Protein AF-A0A6L9ZCI4-F1 (afdb_monomer)

Foldseek 3Di:
DVVLQVVPPQDDPPDPQQVVLVPDDQVRRWGDHVPRPGTDRCNVPVVVVLLVVLVVVLVVVVVPDDPPAQEDEAAADVCVVCVVSNCVSCVVVNHHYHYDVVRNCVVVVVVVVVVVVVVVVVVD

Mean predicted aligned error: 6.97 Å

Structure (mmCIF, N/CA/C/O backbone):
data_AF-A0A6L9ZCI4-F1
#
_entry.id   AF-A0A6L9ZCI4-F1
#
loop_
_atom_site.group_PDB
_atom_site.id
_atom_site.type_symbol
_atom_site.label_atom_id
_atom_site.label_alt_id
_atom_site.label_comp_id
_atom_site.label_asym_id
_atom_site.label_entity_id
_atom_site.label_seq_id
_atom_site.pdbx_PDB_ins_code
_atom_site.Cartn_x
_atom_site.Cartn_y
_atom_site.Cartn_z
_atom_site.occupancy
_atom_site.B_iso_or_equiv
_atom_site.auth_seq_id
_atom_site.auth_comp_id
_atom_site.auth_asym_id
_atom_site.auth_atom_id
_atom_site.pdbx_PDB_model_num
ATOM 1 N N . TYR A 1 1 ? 4.971 -5.335 -9.524 1.00 84.88 1 TYR A N 1
ATOM 2 C CA . TYR A 1 1 ? 6.090 -5.613 -10.446 1.00 84.88 1 TYR A CA 1
ATOM 3 C C . TYR A 1 1 ? 5.601 -6.228 -11.747 1.00 84.88 1 TYR A C 1
ATOM 5 O O . TYR A 1 1 ? 5.999 -5.721 -12.783 1.00 84.88 1 TYR A O 1
ATOM 13 N N . ASP A 1 2 ? 4.691 -7.209 -11.731 1.00 88.81 2 ASP A N 1
ATOM 14 C CA . ASP A 1 2 ? 4.127 -7.782 -12.971 1.00 88.81 2 ASP A CA 1
ATOM 15 C C . ASP A 1 2 ? 3.482 -6.728 -13.880 1.00 88.81 2 ASP A C 1
ATOM 17 O O . ASP A 1 2 ? 3.872 -6.601 -15.033 1.00 88.81 2 ASP A O 1
ATOM 21 N N . GLN A 1 3 ? 2.608 -5.876 -13.329 1.00 87.19 3 GLN A N 1
ATOM 22 C CA . GLN A 1 3 ? 1.991 -4.764 -14.072 1.00 87.19 3 GLN A CA 1
ATOM 23 C C . GLN A 1 3 ? 3.005 -3.766 -14.663 1.00 87.19 3 GLN A C 1
ATOM 25 O O . GLN A 1 3 ? 2.701 -3.086 -15.636 1.00 87.19 3 GLN A O 1
ATOM 30 N N . LEU A 1 4 ? 4.202 -3.651 -14.076 1.00 89.56 4 LEU A N 1
ATOM 31 C CA . LEU A 1 4 ? 5.270 -2.805 -14.611 1.00 89.56 4 LEU A CA 1
ATOM 32 C C . LEU A 1 4 ? 6.013 -3.520 -15.741 1.00 89.56 4 LEU A C 1
ATOM 34 O O . LEU A 1 4 ? 6.255 -2.927 -16.786 1.00 89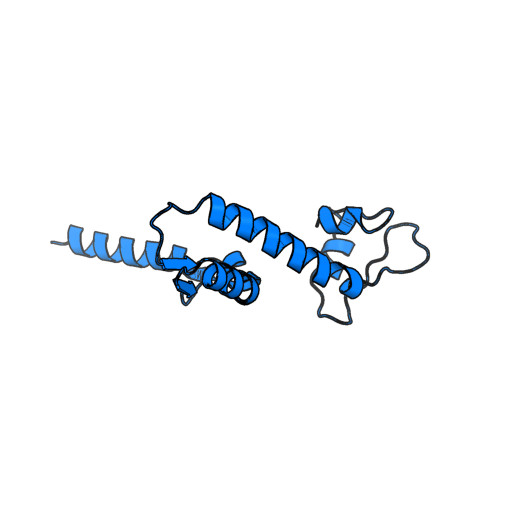.56 4 LEU A O 1
ATOM 38 N N . ALA A 1 5 ? 6.333 -4.802 -15.553 1.00 90.62 5 ALA A N 1
ATOM 39 C CA . ALA A 1 5 ? 6.996 -5.610 -16.569 1.00 90.62 5 ALA A CA 1
ATOM 40 C C . ALA A 1 5 ? 6.152 -5.730 -17.849 1.00 90.62 5 ALA A C 1
ATOM 42 O O 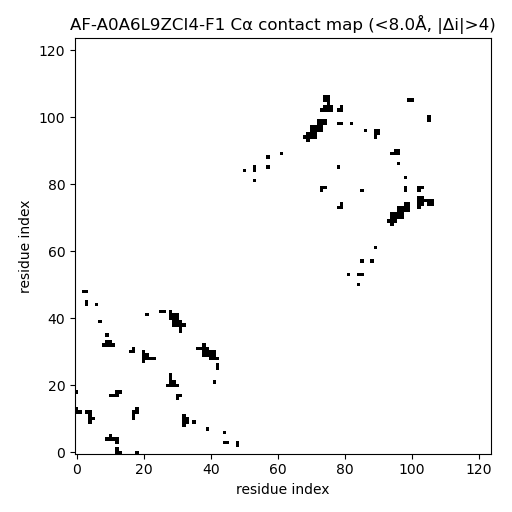. ALA A 1 5 ? 6.702 -5.679 -18.940 1.00 90.62 5 ALA A O 1
ATOM 43 N N . THR A 1 6 ? 4.818 -5.779 -17.749 1.00 91.75 6 THR A N 1
ATOM 44 C CA . THR A 1 6 ? 3.936 -5.790 -18.930 1.00 91.75 6 THR A CA 1
ATOM 45 C C . THR A 1 6 ? 3.977 -4.496 -19.747 1.00 91.75 6 THR A C 1
ATOM 47 O O . THR A 1 6 ? 3.588 -4.514 -20.910 1.00 91.75 6 THR A O 1
ATOM 50 N N . GLN A 1 7 ? 4.430 -3.379 -19.166 1.00 89.75 7 GLN A N 1
ATOM 51 C CA . GLN A 1 7 ? 4.576 -2.103 -19.881 1.00 89.75 7 GLN A CA 1
ATOM 52 C C . GLN A 1 7 ? 5.956 -1.923 -20.524 1.00 89.75 7 GLN A C 1
ATOM 54 O O . GLN A 1 7 ? 6.165 -0.969 -21.267 1.00 89.75 7 GLN A O 1
ATOM 59 N N . ILE A 1 8 ? 6.899 -2.831 -20.259 1.00 90.38 8 ILE A N 1
ATOM 60 C CA . ILE A 1 8 ? 8.278 -2.726 -20.730 1.00 90.38 8 ILE A CA 1
ATOM 61 C C . ILE A 1 8 ? 8.607 -3.976 -21.541 1.00 90.38 8 ILE A C 1
ATOM 63 O O . ILE A 1 8 ? 8.690 -5.085 -21.014 1.00 90.38 8 ILE A O 1
ATOM 67 N N . GLN A 1 9 ? 8.825 -3.808 -22.843 1.00 89.12 9 GLN A N 1
ATOM 68 C CA . GLN A 1 9 ? 9.116 -4.933 -23.727 1.00 89.12 9 GLN A CA 1
ATOM 69 C C . GLN A 1 9 ? 10.367 -5.700 -23.265 1.00 89.12 9 GLN A C 1
ATOM 71 O O . GLN A 1 9 ? 11.445 -5.130 -23.102 1.00 89.12 9 GLN A O 1
ATOM 76 N N . GLY A 1 10 ? 10.220 -7.014 -23.068 1.00 88.38 10 GLY A N 1
ATOM 77 C CA . GLY A 1 10 ? 11.308 -7.896 -22.634 1.00 88.38 10 GLY A CA 1
ATOM 78 C C . GLY A 1 10 ? 11.671 -7.786 -21.150 1.00 88.38 10 GLY A C 1
ATOM 79 O O . GLY A 1 10 ? 12.672 -8.371 -20.732 1.00 88.38 10 GLY A O 1
ATOM 80 N N . ALA A 1 11 ? 10.897 -7.048 -20.350 1.00 91.06 11 ALA A N 1
ATOM 81 C CA . ALA A 1 11 ? 11.086 -7.002 -18.910 1.00 91.06 11 ALA A CA 1
ATOM 82 C C . ALA A 1 11 ?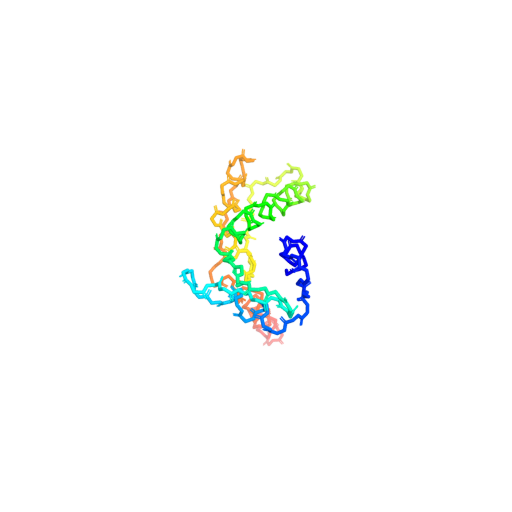 10.635 -8.303 -18.238 1.00 91.06 11 ALA A C 1
ATOM 84 O O . ALA A 1 11 ? 9.601 -8.879 -18.568 1.00 91.06 11 ALA A O 1
ATOM 85 N N . ASP A 1 12 ? 11.411 -8.724 -17.245 1.00 90.62 12 ASP A N 1
ATOM 86 C CA . ASP A 1 12 ? 11.094 -9.846 -16.366 1.00 90.62 12 ASP A CA 1
ATOM 87 C C . ASP A 1 12 ? 10.733 -9.293 -14.983 1.00 90.62 12 ASP A C 1
ATOM 89 O O . ASP A 1 12 ? 11.533 -8.584 -14.363 1.00 90.62 12 ASP A O 1
ATOM 93 N N . SER A 1 13 ? 9.528 -9.606 -14.500 1.00 91.31 13 SER A N 1
ATOM 94 C CA . SER A 1 13 ? 9.025 -9.120 -13.212 1.00 91.31 13 SER A CA 1
ATOM 95 C C . SER A 1 13 ? 9.804 -9.662 -12.014 1.00 91.31 13 SER A C 1
ATOM 97 O O . SER A 1 13 ? 9.815 -9.022 -10.961 1.00 91.31 13 SER A O 1
ATOM 99 N N . GLN A 1 14 ? 10.501 -10.788 -12.188 1.00 91.88 14 GLN A N 1
ATOM 100 C CA . GLN A 1 14 ? 11.371 -11.407 -11.187 1.00 91.88 14 GLN A CA 1
ATOM 101 C C . GLN A 1 14 ? 12.823 -10.913 -11.287 1.00 91.88 14 GLN A C 1
ATOM 103 O O . GLN A 1 14 ? 13.686 -11.309 -10.500 1.00 91.88 14 GLN A O 1
ATOM 108 N N . SER A 1 15 ? 13.122 -10.017 -12.231 1.00 92.19 15 SER A N 1
ATOM 109 C CA . SER A 1 15 ? 14.465 -9.483 -12.410 1.00 92.19 15 SER A CA 1
ATOM 110 C C . SER A 1 15 ? 14.898 -8.641 -11.210 1.00 92.19 15 SER A C 1
ATOM 112 O O . SER A 1 15 ? 14.324 -7.589 -10.921 1.00 92.19 15 SER A O 1
ATOM 114 N N . LEU A 1 16 ? 16.009 -9.026 -10.574 1.00 91.62 16 LEU A N 1
ATOM 115 C CA . LEU A 1 16 ? 16.632 -8.227 -9.511 1.00 91.62 16 LEU A CA 1
ATOM 116 C C . LEU A 1 16 ? 17.014 -6.815 -9.982 1.00 91.62 16 LEU A C 1
ATOM 118 O O . LEU A 1 16 ? 16.989 -5.878 -9.188 1.00 91.62 16 LEU A O 1
ATOM 122 N N . LEU A 1 17 ? 17.346 -6.646 -11.266 1.00 92.38 17 LEU A N 1
ATOM 123 C CA . LEU A 1 17 ? 17.652 -5.335 -11.841 1.00 92.38 17 LEU A CA 1
ATOM 124 C C . LEU A 1 17 ? 16.406 -4.449 -11.910 1.00 92.38 17 LEU A C 1
ATOM 126 O O . LEU A 1 17 ? 16.494 -3.270 -11.572 1.00 92.38 17 LEU A O 1
ATOM 130 N N . LEU A 1 18 ? 15.256 -5.017 -12.289 1.00 92.75 18 LEU A N 1
ATOM 131 C CA . LEU A 1 18 ? 13.981 -4.298 -12.300 1.00 92.75 18 LEU A CA 1
ATOM 132 C C . LEU A 1 18 ? 13.583 -3.910 -10.877 1.00 92.75 18 LEU A C 1
ATOM 134 O O . LEU A 1 18 ? 13.313 -2.743 -10.608 1.00 92.75 18 LEU A O 1
ATOM 138 N N . ILE A 1 19 ? 13.617 -4.870 -9.949 1.00 92.06 19 ILE A N 1
ATOM 139 C CA . ILE A 1 19 ? 13.284 -4.634 -8.539 1.00 92.06 19 ILE A CA 1
ATOM 140 C C . ILE A 1 19 ? 14.184 -3.537 -7.962 1.00 92.06 19 ILE A C 1
ATOM 142 O O . ILE A 1 19 ? 13.696 -2.605 -7.324 1.00 92.06 19 ILE A O 1
ATOM 146 N N . LYS A 1 20 ? 15.495 -3.592 -8.219 1.00 92.75 20 LYS A N 1
ATOM 147 C CA . LYS A 1 20 ? 16.433 -2.569 -7.748 1.00 92.75 20 LYS A CA 1
ATOM 148 C C . LYS A 1 20 ? 16.141 -1.195 -8.352 1.00 92.75 20 LYS A C 1
ATOM 150 O O . LYS A 1 20 ? 16.178 -0.216 -7.615 1.00 92.75 20 LYS A O 1
ATOM 155 N N . ALA A 1 21 ? 15.850 -1.116 -9.651 1.00 93.81 21 ALA A N 1
ATOM 156 C CA . ALA A 1 21 ? 15.552 0.145 -10.332 1.00 93.81 21 ALA A CA 1
ATOM 157 C C . ALA A 1 21 ? 14.275 0.812 -9.797 1.00 93.81 21 ALA A C 1
ATOM 159 O O . ALA A 1 21 ? 14.275 2.012 -9.544 1.00 93.81 21 ALA A O 1
ATOM 160 N N . VAL A 1 22 ? 13.218 0.035 -9.541 1.00 92.50 22 VAL A N 1
ATOM 161 C CA . VAL A 1 22 ? 11.944 0.539 -8.994 1.00 92.50 22 VAL A CA 1
ATOM 162 C C . VAL A 1 22 ? 12.105 1.150 -7.602 1.00 92.50 22 VAL A C 1
ATOM 164 O O . VAL A 1 22 ? 11.434 2.123 -7.275 1.00 92.50 22 VAL A O 1
ATOM 167 N N . ASN A 1 23 ? 12.989 0.587 -6.775 1.00 89.06 23 ASN A N 1
ATOM 168 C CA . ASN A 1 23 ? 13.195 1.045 -5.398 1.00 89.06 23 ASN A CA 1
ATOM 169 C C . ASN A 1 23 ? 14.174 2.227 -5.280 1.00 89.06 23 ASN A C 1
ATOM 171 O O . ASN A 1 23 ? 14.487 2.642 -4.163 1.00 89.06 23 ASN A O 1
ATOM 175 N N . ARG A 1 24 ? 14.673 2.771 -6.396 1.00 93.38 24 ARG A N 1
ATOM 176 C CA . ARG A 1 24 ? 15.482 3.994 -6.379 1.00 93.38 24 ARG A CA 1
ATOM 177 C C . ARG A 1 24 ? 14.625 5.244 -6.139 1.00 93.38 24 ARG A C 1
ATOM 179 O O . ARG A 1 24 ? 13.404 5.204 -6.329 1.00 93.38 24 ARG A O 1
ATOM 186 N N . PRO A 1 25 ? 15.242 6.357 -5.710 1.00 92.12 25 PRO A N 1
ATOM 187 C CA . PRO A 1 25 ? 14.582 7.657 -5.687 1.00 92.12 25 PRO A CA 1
ATOM 188 C C . PRO A 1 25 ? 14.044 8.052 -7.067 1.00 92.12 25 PRO A C 1
ATOM 190 O O . PRO A 1 25 ? 14.537 7.586 -8.093 1.00 92.12 25 PRO A O 1
ATOM 193 N N . GLU A 1 26 ? 13.023 8.906 -7.074 1.00 91.25 26 GLU A N 1
ATOM 194 C CA . GLU A 1 26 ? 12.529 9.558 -8.294 1.00 91.25 26 GLU A CA 1
ATOM 195 C C . GLU A 1 26 ? 13.655 10.377 -8.944 1.00 91.25 26 GLU A C 1
ATOM 197 O O . GLU A 1 26 ? 14.465 10.981 -8.241 1.00 91.25 26 GLU A O 1
ATOM 202 N N . GLY A 1 27 ? 13.740 10.345 -10.271 1.00 93.06 27 GLY A N 1
ATOM 203 C CA . GLY A 1 27 ? 14.843 10.879 -11.069 1.00 93.06 27 GLY A CA 1
ATOM 204 C C . GLY A 1 27 ? 15.999 9.895 -11.288 1.00 93.06 27 GLY A C 1
ATOM 205 O O . GLY A 1 27 ? 16.871 10.155 -12.113 1.00 93.06 27 GLY A O 1
ATOM 206 N N . GLU A 1 28 ? 16.028 8.754 -10.588 1.00 94.06 28 GLU A N 1
ATOM 207 C CA . GLU A 1 28 ? 17.084 7.733 -10.716 1.00 94.06 28 GLU A CA 1
ATOM 208 C C . GLU A 1 28 ? 16.561 6.359 -11.180 1.00 94.06 28 GLU A C 1
ATOM 210 O O . GLU A 1 28 ? 17.319 5.373 -11.249 1.00 94.06 28 GLU A O 1
ATOM 215 N N . ARG A 1 29 ? 15.262 6.257 -11.484 1.00 94.81 29 ARG A N 1
ATOM 216 C CA . ARG A 1 29 ? 14.581 4.988 -11.763 1.00 94.81 29 ARG A CA 1
ATOM 217 C C . ARG A 1 29 ? 14.692 4.602 -13.235 1.00 94.81 29 ARG A C 1
ATOM 219 O O . ARG A 1 29 ? 13.724 4.635 -13.978 1.00 94.81 29 ARG A O 1
ATOM 226 N N . PHE A 1 30 ? 15.871 4.150 -13.647 1.00 94.50 30 PHE A N 1
ATOM 227 C CA . PHE A 1 30 ? 16.097 3.654 -15.008 1.00 94.50 30 PHE A CA 1
ATOM 228 C C . PHE A 1 30 ? 16.282 2.138 -15.032 1.00 94.50 30 PHE A C 1
ATOM 230 O O . PHE A 1 30 ? 17.093 1.588 -14.279 1.00 94.50 30 PHE A O 1
ATOM 237 N N . TYR A 1 31 ? 15.566 1.455 -15.927 1.00 94.38 31 TYR A N 1
ATOM 238 C CA . TYR A 1 31 ? 15.670 0.007 -16.109 1.00 94.38 31 TYR A CA 1
ATOM 239 C C . TYR A 1 31 ? 15.941 -0.363 -17.563 1.00 94.38 31 TYR A C 1
ATOM 241 O O . TYR A 1 31 ? 15.243 0.072 -18.469 1.00 94.38 31 TYR A O 1
ATOM 249 N N . ARG A 1 32 ? 16.937 -1.223 -17.790 1.00 93.50 32 ARG A N 1
ATOM 250 C CA . ARG A 1 32 ? 17.267 -1.750 -19.116 1.00 93.50 32 ARG A CA 1
ATOM 251 C C . ARG A 1 32 ? 17.059 -3.269 -19.139 1.00 93.50 32 ARG A C 1
ATOM 253 O O . ARG A 1 32 ? 17.856 -3.983 -18.523 1.00 93.50 32 ARG A O 1
ATOM 260 N N . PRO A 1 33 ? 16.034 -3.774 -19.847 1.00 90.06 33 PRO A N 1
ATOM 261 C CA . PRO A 1 33 ? 15.882 -5.202 -20.109 1.00 90.06 33 PRO A CA 1
ATOM 262 C C . PRO A 1 33 ? 17.091 -5.779 -20.861 1.00 90.06 33 PRO A C 1
ATOM 264 O O . PRO A 1 33 ? 17.796 -5.065 -21.583 1.00 90.06 33 PRO A O 1
ATOM 267 N N . LYS A 1 34 ? 17.331 -7.091 -20.739 1.00 85.94 34 LYS A N 1
ATOM 268 C CA . LYS A 1 34 ? 18.397 -7.757 -21.506 1.00 85.94 34 LYS A CA 1
ATOM 269 C C . LYS A 1 34 ? 18.131 -7.598 -23.008 1.00 85.94 34 LYS A C 1
ATOM 271 O O . LYS A 1 34 ? 17.046 -7.910 -23.477 1.00 85.94 34 LYS A O 1
ATOM 276 N N . GLY A 1 35 ? 19.130 -7.123 -23.751 1.00 83.25 35 GLY A N 1
ATOM 277 C CA . GLY A 1 35 ? 19.032 -6.917 -25.201 1.00 83.25 35 GLY A CA 1
ATOM 278 C C . GLY A 1 35 ? 18.362 -5.607 -25.634 1.00 83.25 35 GLY A C 1
ATOM 279 O O . GLY A 1 35 ? 18.422 -5.276 -26.814 1.00 83.25 35 GLY A O 1
ATOM 280 N N . ALA A 1 36 ? 17.790 -4.820 -24.715 1.00 87.25 36 ALA A N 1
ATOM 281 C CA . ALA A 1 36 ? 17.250 -3.503 -25.053 1.00 87.25 36 ALA A CA 1
ATOM 282 C C . ALA A 1 36 ? 18.380 -2.526 -25.419 1.00 87.25 36 ALA A C 1
ATOM 284 O O . ALA A 1 36 ? 19.454 -2.562 -24.814 1.00 87.25 36 ALA A O 1
ATOM 285 N N . ALA A 1 37 ? 18.150 -1.638 -26.388 1.00 84.81 37 ALA A N 1
ATOM 286 C CA . ALA A 1 37 ? 19.139 -0.640 -26.805 1.00 84.81 37 ALA A CA 1
ATOM 287 C C . ALA A 1 37 ? 19.268 0.517 -25.798 1.00 84.81 37 ALA A C 1
ATOM 289 O O . ALA A 1 37 ? 20.379 0.971 -25.534 1.00 84.81 37 ALA A O 1
ATOM 290 N N . GLN A 1 38 ? 18.150 0.944 -25.203 1.00 88.25 38 GLN A N 1
ATOM 291 C CA . GLN A 1 38 ? 18.066 2.078 -24.281 1.00 88.25 38 GLN A CA 1
ATOM 292 C C . GLN A 1 38 ? 17.390 1.674 -22.961 1.00 88.25 38 GLN A C 1
ATOM 294 O O . GLN A 1 38 ? 16.577 0.744 -22.960 1.00 88.25 38 GLN A O 1
ATOM 299 N N . PRO A 1 39 ? 17.735 2.321 -21.832 1.00 91.12 39 PRO A N 1
ATOM 300 C CA . PRO A 1 39 ? 16.987 2.171 -20.592 1.00 91.12 39 PRO A CA 1
ATOM 301 C C . PRO A 1 39 ? 15.611 2.845 -20.699 1.00 91.12 39 PRO A C 1
ATOM 303 O O . PRO A 1 39 ? 15.469 3.894 -21.318 1.00 91.12 39 PRO A O 1
ATOM 306 N N . THR A 1 40 ? 14.614 2.249 -20.059 1.00 93.06 40 THR A N 1
ATOM 307 C CA . THR A 1 40 ? 13.290 2.831 -19.841 1.00 93.06 40 THR A CA 1
ATOM 308 C C . THR A 1 40 ? 13.310 3.676 -18.573 1.00 93.06 40 THR A C 1
ATOM 310 O O . THR A 1 40 ? 13.778 3.204 -17.530 1.00 93.06 40 THR A O 1
ATOM 313 N N . ASP A 1 41 ? 12.793 4.900 -18.666 1.00 94.38 41 ASP A N 1
ATOM 314 C CA . ASP A 1 41 ? 12.504 5.740 -17.508 1.00 94.38 41 ASP A CA 1
ATOM 315 C C . ASP A 1 41 ? 11.241 5.219 -16.809 1.00 94.38 41 ASP A C 1
ATOM 317 O O . ASP A 1 41 ? 10.151 5.174 -17.381 1.00 94.38 41 ASP A O 1
ATOM 321 N N . LEU A 1 42 ? 11.397 4.746 -15.576 1.00 94.81 42 LEU A N 1
ATOM 322 C CA . LEU A 1 42 ? 10.289 4.202 -14.804 1.00 94.81 42 LEU A CA 1
ATOM 323 C C . LEU A 1 42 ? 9.444 5.301 -14.156 1.00 94.81 42 LEU A C 1
ATOM 325 O O . LEU A 1 42 ? 8.321 5.006 -13.745 1.00 94.81 42 LEU A O 1
ATOM 329 N N . ASP A 1 43 ? 9.936 6.536 -14.056 1.00 93.44 43 ASP A N 1
ATOM 330 C CA . ASP A 1 43 ? 9.173 7.649 -13.488 1.00 93.44 43 ASP A CA 1
ATOM 331 C C . ASP A 1 43 ? 8.029 8.094 -14.408 1.00 93.44 43 ASP A C 1
ATOM 333 O O . ASP A 1 43 ? 7.024 8.614 -13.928 1.00 93.44 43 ASP A O 1
ATOM 337 N N . GLU A 1 44 ? 8.088 7.769 -15.701 1.00 92.12 44 GLU A N 1
ATOM 338 C CA . GLU A 1 44 ? 6.959 7.946 -16.625 1.00 92.12 44 GLU A CA 1
ATOM 339 C C . GLU A 1 44 ? 5.828 6.926 -16.384 1.00 92.12 44 GLU A C 1
ATOM 341 O O . GLU A 1 44 ? 4.663 7.177 -16.701 1.00 92.12 44 GLU A O 1
ATOM 346 N N . ILE A 1 45 ? 6.151 5.770 -15.793 1.00 91.94 45 ILE A N 1
ATOM 347 C CA . ILE A 1 45 ? 5.243 4.618 -15.699 1.00 91.94 45 ILE A CA 1
ATOM 348 C C . ILE A 1 45 ? 4.703 4.430 -14.274 1.00 91.94 45 ILE A C 1
ATOM 350 O O . ILE A 1 45 ? 3.499 4.236 -14.061 1.00 91.94 45 ILE A O 1
ATOM 354 N N . ILE A 1 46 ? 5.589 4.474 -13.276 1.00 90.69 46 ILE A N 1
ATOM 355 C CA . ILE A 1 46 ? 5.288 4.152 -11.876 1.00 90.69 46 ILE A CA 1
ATOM 356 C C . ILE A 1 46 ? 4.170 5.033 -11.297 1.00 90.69 46 ILE A C 1
ATOM 358 O O . ILE A 1 46 ? 3.276 4.464 -10.662 1.00 90.69 46 ILE A O 1
ATOM 362 N N . PRO A 1 47 ? 4.142 6.368 -11.492 1.00 88.12 47 PRO A N 1
ATOM 363 C CA . PRO A 1 47 ? 3.073 7.205 -10.947 1.00 88.12 47 PRO A CA 1
ATOM 364 C C . PRO A 1 47 ? 1.686 6.810 -11.466 1.00 88.12 47 PRO A C 1
ATOM 366 O O . PRO A 1 47 ? 0.735 6.704 -10.687 1.00 88.12 47 PRO A O 1
ATOM 369 N N . SER A 1 48 ? 1.574 6.524 -12.767 1.00 88.00 48 SER A N 1
ATOM 370 C CA . SER A 1 48 ? 0.320 6.095 -13.397 1.00 88.00 48 SER A CA 1
ATOM 371 C C . SER A 1 48 ? -0.138 4.726 -12.883 1.00 88.00 48 SER A C 1
ATOM 373 O O . SER A 1 48 ? -1.301 4.549 -12.497 1.00 88.00 48 SER A O 1
ATOM 375 N N . LEU A 1 49 ? 0.790 3.766 -12.789 1.00 88.06 49 LEU A N 1
ATOM 376 C CA . LEU A 1 49 ? 0.519 2.445 -12.218 1.00 88.06 49 LEU A CA 1
ATOM 377 C C . LEU A 1 49 ? 0.080 2.533 -10.758 1.00 88.06 49 LEU A C 1
ATOM 379 O O . LEU A 1 49 ? -0.909 1.913 -10.377 1.00 88.06 49 LEU A O 1
ATOM 383 N N . ARG A 1 50 ? 0.776 3.334 -9.946 1.00 84.31 50 ARG A N 1
ATOM 384 C CA . ARG A 1 50 ? 0.441 3.541 -8.535 1.00 84.31 50 ARG A CA 1
ATOM 385 C C . ARG A 1 50 ? -0.973 4.095 -8.383 1.00 84.31 50 ARG A C 1
ATOM 387 O O . ARG A 1 50 ? -1.722 3.595 -7.550 1.00 84.31 50 ARG A O 1
ATOM 394 N N . LYS A 1 51 ? -1.347 5.083 -9.199 1.00 83.12 51 LYS A N 1
ATOM 395 C CA . LYS A 1 51 ? -2.690 5.676 -9.189 1.00 83.12 51 LYS A CA 1
ATOM 396 C C . LYS A 1 51 ? -3.766 4.667 -9.597 1.00 83.12 51 LYS A C 1
ATOM 398 O O . LYS A 1 51 ? -4.808 4.592 -8.952 1.00 83.12 51 LYS A O 1
ATOM 403 N N . SER A 1 52 ? -3.503 3.879 -10.639 1.00 86.31 52 SER A N 1
ATOM 404 C CA . SER A 1 52 ? -4.424 2.838 -11.114 1.00 86.31 52 SER A CA 1
ATOM 405 C C . SER A 1 52 ? -4.628 1.754 -10.056 1.00 86.31 52 SER A C 1
ATOM 407 O O . SER A 1 52 ? -5.762 1.416 -9.727 1.00 86.31 52 SER A O 1
ATOM 409 N N . PHE A 1 53 ? -3.535 1.287 -9.449 1.00 85.69 53 PHE A N 1
ATOM 410 C CA . PHE A 1 53 ? -3.569 0.309 -8.368 1.00 85.69 53 PHE A CA 1
ATOM 411 C C . PHE A 1 53 ? -4.286 0.843 -7.123 1.00 85.69 53 PHE A C 1
ATOM 413 O O . PHE A 1 53 ? -5.096 0.138 -6.529 1.00 85.69 53 PHE A O 1
ATOM 420 N N . ALA A 1 54 ? -4.032 2.097 -6.736 1.00 81.38 54 ALA A N 1
ATOM 421 C CA . ALA A 1 54 ? -4.714 2.724 -5.607 1.00 81.38 54 ALA A CA 1
ATOM 422 C C . ALA A 1 54 ? -6.231 2.809 -5.834 1.00 81.38 54 ALA A C 1
ATOM 424 O O . ALA A 1 54 ? -6.996 2.516 -4.916 1.00 81.38 54 ALA A O 1
ATOM 425 N N . ARG A 1 55 ? -6.675 3.151 -7.053 1.00 82.75 55 ARG A N 1
ATOM 426 C CA . ARG A 1 55 ? -8.099 3.162 -7.413 1.00 82.75 55 ARG A CA 1
ATOM 427 C C . ARG A 1 55 ? -8.711 1.767 -7.327 1.00 82.75 55 ARG A C 1
ATOM 429 O O . ARG A 1 55 ? -9.691 1.597 -6.617 1.00 82.75 55 ARG A O 1
ATOM 436 N N . GLU A 1 56 ? -8.092 0.772 -7.958 1.00 87.19 56 GLU A N 1
ATOM 437 C CA . GLU A 1 56 ? -8.577 -0.614 -7.925 1.00 87.19 56 GLU A CA 1
ATOM 438 C C . GLU A 1 56 ? -8.679 -1.152 -6.490 1.00 87.19 56 GLU A C 1
ATOM 440 O O . GLU A 1 56 ? -9.680 -1.760 -6.107 1.00 87.19 56 GLU A O 1
ATOM 445 N N . LEU A 1 57 ? -7.651 -0.911 -5.673 1.00 83.62 57 LEU A N 1
ATOM 446 C CA . LEU A 1 57 ? -7.639 -1.318 -4.272 1.00 83.62 57 LEU A CA 1
ATOM 447 C C . LEU A 1 57 ? -8.757 -0.633 -3.486 1.00 83.62 57 LEU A C 1
ATOM 449 O O . LEU A 1 57 ? -9.371 -1.260 -2.626 1.00 83.62 57 LEU A O 1
ATOM 453 N N . SER A 1 58 ? -9.035 0.630 -3.792 1.00 80.38 58 SER A N 1
ATOM 454 C CA . SER A 1 58 ? -10.087 1.388 -3.122 1.00 80.38 58 SER A CA 1
ATOM 455 C C . SER A 1 58 ? -11.485 0.944 -3.536 1.00 80.38 58 SER A C 1
ATOM 457 O O . SER A 1 58 ? -12.335 0.800 -2.666 1.00 80.38 58 SER A O 1
ATOM 459 N N . ASP A 1 59 ? -11.719 0.649 -4.815 1.00 85.44 59 ASP A N 1
ATOM 460 C CA . ASP A 1 59 ? -12.998 0.101 -5.283 1.00 85.44 59 ASP A CA 1
ATOM 461 C C . ASP A 1 59 ? -13.285 -1.241 -4.596 1.00 85.44 59 ASP A C 1
ATOM 463 O O . ASP A 1 59 ? -14.377 -1.473 -4.074 1.00 85.44 59 ASP A O 1
ATOM 467 N N . ARG A 1 60 ? -12.263 -2.102 -4.509 1.00 89.75 60 ARG A N 1
ATOM 468 C CA . ARG A 1 60 ? -12.338 -3.370 -3.769 1.00 89.75 60 ARG A CA 1
ATOM 469 C C . ARG A 1 60 ? -12.576 -3.152 -2.277 1.00 89.75 60 ARG A C 1
ATOM 471 O O . ARG A 1 60 ? -13.354 -3.891 -1.684 1.00 89.75 60 ARG A O 1
ATOM 478 N N . LEU A 1 61 ? -11.919 -2.160 -1.672 1.00 86.81 61 LEU A N 1
ATOM 479 C CA . LEU A 1 61 ? -12.109 -1.810 -0.266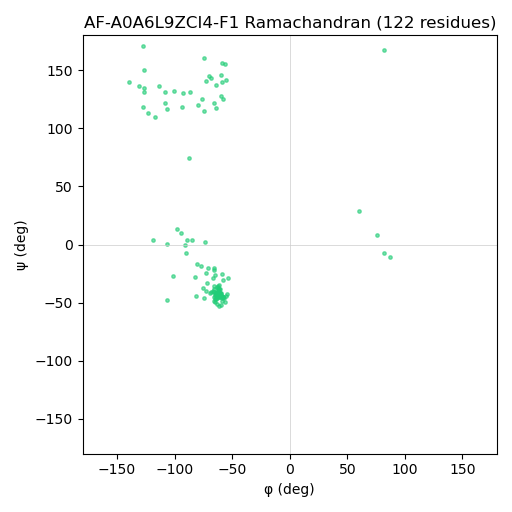 1.00 86.81 61 LEU A CA 1
ATOM 480 C C . LEU A 1 61 ? -13.554 -1.380 -0.012 1.00 86.81 61 LEU A C 1
ATOM 482 O O . LEU A 1 61 ? -14.196 -1.947 0.862 1.00 86.81 61 LEU A O 1
ATOM 486 N N . LEU A 1 62 ? -14.077 -0.425 -0.782 1.00 86.56 62 LEU A N 1
ATOM 487 C CA . LEU A 1 62 ? -15.443 0.074 -0.624 1.00 86.56 62 LEU A CA 1
ATOM 488 C C . LEU A 1 62 ? -16.483 -1.031 -0.830 1.00 86.56 62 LEU A C 1
ATOM 490 O O . LEU A 1 62 ? -17.422 -1.120 -0.048 1.00 86.56 62 LEU A O 1
ATOM 494 N N . ALA A 1 63 ? -16.289 -1.899 -1.827 1.00 91.25 63 ALA A N 1
ATOM 495 C CA . ALA A 1 63 ? -17.166 -3.045 -2.061 1.00 91.25 63 ALA A CA 1
ATOM 496 C C . ALA A 1 63 ? -17.103 -4.094 -0.936 1.00 91.25 63 ALA A C 1
ATOM 498 O O . ALA A 1 63 ? -18.070 -4.816 -0.706 1.00 91.25 63 ALA A O 1
ATOM 499 N N . TRP A 1 64 ? -15.962 -4.202 -0.254 1.00 93.50 64 TRP A N 1
ATOM 500 C CA . TRP A 1 64 ? -15.771 -5.117 0.868 1.00 93.50 64 TRP A CA 1
ATOM 501 C C . TRP A 1 64 ? -16.306 -4.562 2.195 1.00 93.50 64 TRP A C 1
ATOM 503 O O . TRP A 1 64 ? -16.669 -5.341 3.081 1.00 93.50 64 TRP A O 1
ATOM 513 N N . LEU A 1 65 ? -16.348 -3.237 2.362 1.00 92.00 65 LEU A N 1
ATOM 514 C CA . LEU A 1 65 ? -16.798 -2.623 3.607 1.00 92.00 65 LEU A 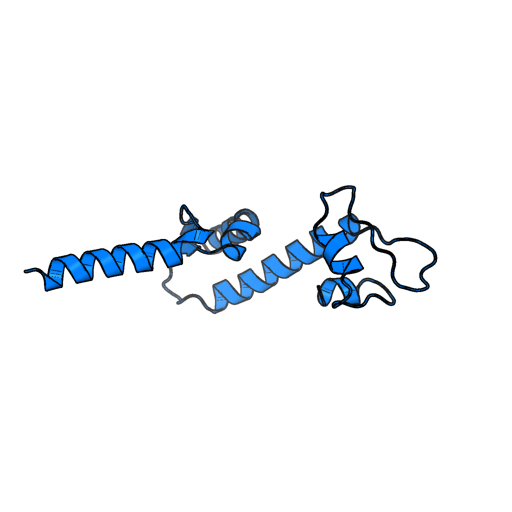CA 1
ATOM 515 C C . LEU A 1 65 ? -18.281 -2.932 3.875 1.00 92.00 65 LEU A C 1
ATOM 517 O O . LEU A 1 65 ? -19.113 -2.814 2.977 1.00 92.00 65 LEU A O 1
ATOM 521 N N . PRO A 1 66 ? -18.648 -3.260 5.127 1.00 93.19 66 PRO A N 1
ATOM 522 C CA . PRO A 1 66 ? -20.050 -3.364 5.515 1.00 93.19 66 PRO A CA 1
ATOM 523 C C . PRO A 1 66 ? -20.824 -2.074 5.209 1.00 93.19 66 PRO A C 1
ATOM 525 O O . PRO A 1 66 ? -20.320 -0.981 5.470 1.00 93.19 66 PRO A O 1
ATOM 528 N N . GLU A 1 67 ? -22.079 -2.190 4.763 1.00 87.31 67 GLU A N 1
ATOM 529 C CA . GLU A 1 67 ? -22.913 -1.049 4.323 1.00 87.31 67 GLU A CA 1
ATOM 530 C C . GLU A 1 67 ? -23.037 0.084 5.354 1.00 87.31 67 GLU A C 1
ATOM 532 O O . GLU A 1 67 ? -23.232 1.242 5.000 1.00 87.31 67 GLU A O 1
ATOM 537 N N . ARG A 1 68 ? -22.936 -0.240 6.647 1.00 91.25 68 ARG A N 1
ATOM 538 C CA . ARG A 1 68 ? -23.098 0.716 7.756 1.00 91.25 68 ARG A CA 1
ATOM 539 C C . ARG A 1 68 ? -21.774 1.246 8.303 1.00 91.25 68 ARG A C 1
ATOM 541 O O . ARG A 1 68 ? -21.752 1.820 9.389 1.00 91.25 68 ARG A O 1
ATOM 548 N N . THR A 1 69 ? -20.674 1.028 7.590 1.00 94.50 69 THR A N 1
ATOM 549 C CA . THR A 1 69 ? -19.362 1.539 7.989 1.00 94.50 69 THR A CA 1
ATOM 550 C C . THR A 1 69 ? -19.357 3.065 7.969 1.00 94.50 69 THR A C 1
ATOM 552 O O . THR A 1 69 ? -19.502 3.676 6.915 1.00 94.50 69 THR A O 1
ATOM 555 N N . THR A 1 70 ? -19.150 3.687 9.128 1.00 94.62 70 THR A N 1
ATOM 556 C CA . THR A 1 70 ? -18.987 5.146 9.258 1.00 94.62 70 THR A CA 1
ATOM 557 C C . THR A 1 70 ? -17.529 5.560 9.418 1.00 94.62 70 THR A C 1
ATOM 559 O O . THR A 1 70 ? -17.151 6.665 9.028 1.00 94.62 70 THR A O 1
ATOM 562 N N . ASP A 1 71 ? -16.709 4.665 9.970 1.00 95.56 71 ASP A N 1
ATOM 563 C CA . ASP A 1 71 ? -15.333 4.924 10.367 1.00 95.56 71 ASP A CA 1
ATOM 564 C C . ASP A 1 71 ? -14.450 3.724 10.002 1.00 95.56 71 ASP A C 1
ATOM 566 O O . ASP A 1 71 ? -14.836 2.571 10.196 1.00 95.56 71 ASP A O 1
ATOM 570 N N . VAL A 1 72 ? -13.240 3.990 9.513 1.00 94.44 72 VAL A N 1
ATOM 571 C CA . VAL A 1 72 ? -12.210 2.974 9.262 1.00 94.44 72 VAL A CA 1
ATOM 572 C C . VAL A 1 72 ? -10.877 3.394 9.854 1.00 94.44 72 VAL A C 1
ATOM 574 O O . VAL A 1 72 ? -10.426 4.529 9.698 1.00 94.44 72 VAL A O 1
ATOM 577 N N . VAL A 1 73 ? -10.214 2.431 10.492 1.00 94.94 73 VAL A N 1
ATOM 578 C CA . VAL A 1 73 ? -8.835 2.560 10.960 1.00 94.94 73 VAL A CA 1
ATOM 579 C C . VAL A 1 73 ? -7.938 1.737 10.046 1.00 94.94 73 VAL A C 1
ATOM 581 O O . VAL A 1 73 ? -8.052 0.516 9.971 1.00 94.94 73 VAL A O 1
ATOM 584 N N . VAL A 1 74 ? -7.028 2.413 9.356 1.00 93.69 74 VAL A N 1
ATOM 585 C CA . VAL A 1 74 ? -6.060 1.811 8.445 1.00 93.69 74 VAL A CA 1
ATOM 586 C C . VAL A 1 74 ? -4.761 1.524 9.196 1.00 93.69 74 VAL A C 1
ATOM 588 O O . VAL A 1 74 ? -4.198 2.391 9.873 1.00 93.69 74 VAL A O 1
ATOM 591 N N . THR A 1 75 ? -4.258 0.300 9.054 1.00 95.31 75 THR A N 1
ATOM 592 C CA . THR A 1 75 ? -3.009 -0.167 9.668 1.00 95.31 75 THR A CA 1
ATOM 593 C C . THR A 1 75 ? -2.073 -0.784 8.622 1.00 95.31 75 THR A C 1
ATOM 595 O O . THR A 1 75 ? -2.441 -0.995 7.465 1.00 95.31 75 THR A O 1
ATOM 598 N N . GLY A 1 76 ? -0.835 -1.080 9.026 1.00 93.81 76 GLY A N 1
ATOM 599 C CA . GLY A 1 76 ? 0.142 -1.771 8.190 1.00 93.81 76 GLY A CA 1
ATOM 600 C C . GLY A 1 76 ? 0.891 -0.871 7.203 1.00 93.81 76 GLY A C 1
ATOM 601 O O . GLY A 1 76 ? 0.562 0.290 6.963 1.00 93.81 76 GLY A O 1
ATOM 602 N N . GLY A 1 77 ? 1.959 -1.422 6.619 1.00 91.69 77 GLY A N 1
ATOM 603 C CA . GLY A 1 77 ? 2.839 -0.676 5.712 1.00 91.69 77 GLY A CA 1
ATOM 604 C C . GLY A 1 77 ? 2.163 -0.242 4.413 1.00 91.69 77 GLY A C 1
ATOM 605 O O . GLY A 1 77 ? 2.390 0.879 3.970 1.00 91.69 77 GLY A O 1
ATOM 606 N N . GLY A 1 78 ? 1.306 -1.093 3.840 1.00 88.69 78 GLY A N 1
ATOM 607 C CA . GLY A 1 78 ? 0.546 -0.761 2.631 1.00 88.69 78 GLY A CA 1
ATOM 608 C C . GLY A 1 78 ? -0.431 0.391 2.864 1.00 88.69 78 GLY A C 1
ATOM 609 O O . GLY A 1 78 ? -0.428 1.358 2.109 1.00 88.69 78 GLY A O 1
ATOM 610 N N . GLY A 1 79 ? -1.189 0.342 3.962 1.00 89.50 79 GLY A N 1
ATOM 611 C CA . GLY A 1 79 ? -2.114 1.409 4.341 1.00 89.50 79 GLY A CA 1
ATOM 612 C C . GLY A 1 79 ? -1.418 2.753 4.565 1.00 89.50 79 GLY A C 1
ATOM 613 O O . GLY A 1 79 ? -1.885 3.776 4.077 1.00 89.50 79 GLY A O 1
ATOM 614 N N . GLN A 1 80 ? -0.252 2.748 5.221 1.00 93.19 80 GLN A N 1
ATOM 615 C CA . GLN A 1 80 ? 0.579 3.948 5.350 1.00 93.19 80 GLN A CA 1
ATOM 616 C C . GLN A 1 80 ? 1.095 4.451 3.992 1.00 93.19 80 GLN A C 1
ATOM 618 O O . GLN A 1 80 ? 1.125 5.655 3.754 1.00 93.19 80 GLN A O 1
ATOM 623 N N . PHE A 1 81 ? 1.523 3.547 3.111 1.00 87.50 81 PHE A N 1
ATOM 624 C CA . PHE A 1 81 ? 2.093 3.901 1.810 1.00 87.50 81 PHE A CA 1
ATOM 625 C C . PHE A 1 81 ? 1.069 4.563 0.875 1.00 87.50 81 PHE A C 1
ATOM 627 O O . PHE A 1 81 ? 1.401 5.539 0.198 1.00 87.50 81 PHE A O 1
ATOM 634 N N . PHE A 1 82 ? -0.167 4.059 0.865 1.00 88.19 82 PHE A N 1
ATOM 635 C CA . PHE A 1 82 ? -1.272 4.561 0.038 1.00 88.19 82 PHE A CA 1
ATOM 636 C C . PHE A 1 82 ? -2.168 5.579 0.756 1.00 88.19 82 PHE A C 1
ATOM 638 O O . PHE A 1 82 ? -3.224 5.930 0.238 1.00 88.19 82 PHE A O 1
ATOM 645 N N . TRP A 1 83 ? -1.781 6.060 1.941 1.00 91.06 83 TRP A N 1
ATOM 646 C CA . TRP A 1 83 ? -2.671 6.837 2.807 1.00 91.06 83 TRP A CA 1
ATOM 647 C C . TRP A 1 83 ? -3.288 8.067 2.125 1.00 91.06 83 TRP A C 1
ATOM 649 O O . TRP A 1 83 ? -4.493 8.276 2.229 1.00 91.06 83 TRP A O 1
ATOM 659 N N . ASN A 1 84 ? -2.489 8.841 1.385 1.00 89.81 84 ASN A N 1
ATOM 660 C CA . ASN A 1 84 ? -2.969 10.045 0.698 1.00 89.81 84 ASN A CA 1
ATOM 661 C C . ASN A 1 84 ? -4.054 9.730 -0.343 1.00 89.81 84 ASN A C 1
ATOM 663 O O . ASN A 1 84 ? -5.017 10.481 -0.476 1.00 89.81 84 ASN A O 1
ATOM 667 N N . ASP A 1 85 ? -3.905 8.609 -1.051 1.00 87.56 85 ASP A N 1
ATOM 668 C CA . ASP A 1 85 ? -4.850 8.157 -2.069 1.00 87.56 85 ASP A CA 1
ATOM 669 C C . ASP A 1 85 ? -6.130 7.601 -1.408 1.00 87.56 85 ASP A C 1
ATOM 671 O O . ASP A 1 85 ? -7.246 7.979 -1.766 1.00 87.56 85 ASP A O 1
ATOM 675 N N . LEU A 1 86 ? -5.972 6.762 -0.375 1.00 87.88 86 LEU A N 1
ATOM 676 C CA . LEU A 1 86 ? -7.076 6.141 0.367 1.00 87.88 86 LEU A CA 1
ATOM 677 C C . LEU A 1 86 ? -7.946 7.162 1.105 1.00 87.88 86 LEU A C 1
ATOM 679 O O . LEU A 1 86 ? -9.171 7.051 1.100 1.00 87.88 86 LEU A O 1
ATOM 683 N N . GLN A 1 87 ? -7.327 8.157 1.746 1.00 90.06 87 GLN A N 1
ATOM 684 C CA . GLN A 1 87 ? -8.046 9.163 2.526 1.00 90.06 87 GLN A CA 1
ATOM 685 C C . GLN A 1 87 ? -9.011 9.970 1.649 1.00 90.06 87 GLN A C 1
ATOM 687 O O . GLN A 1 87 ? -10.112 10.294 2.097 1.00 90.06 87 GLN A O 1
ATOM 692 N N . LEU A 1 88 ? -8.619 10.285 0.411 1.00 89.00 88 LEU A N 1
ATOM 693 C CA . LEU A 1 88 ? -9.475 11.013 -0.525 1.00 89.00 88 LEU A CA 1
ATOM 694 C C . LEU A 1 88 ? -10.716 10.191 -0.891 1.00 89.00 88 LEU A C 1
ATOM 696 O O . LEU A 1 88 ? -11.832 10.695 -0.797 1.00 89.00 88 LEU A O 1
ATOM 700 N N . ILE A 1 89 ? -10.527 8.917 -1.224 1.00 86.75 89 ILE A N 1
ATOM 701 C CA . ILE A 1 89 ? -11.609 8.040 -1.686 1.00 86.75 89 ILE A CA 1
ATOM 702 C C . ILE A 1 89 ? -12.589 7.721 -0.552 1.00 86.75 89 ILE A C 1
ATOM 704 O O . ILE A 1 89 ? -13.804 7.787 -0.728 1.00 86.75 89 ILE A O 1
ATOM 708 N N . LEU A 1 90 ? -12.080 7.457 0.654 1.00 89.69 90 LEU A N 1
ATOM 709 C CA . LEU A 1 90 ? -12.927 7.251 1.832 1.00 89.69 90 LEU A CA 1
ATOM 710 C C . LEU A 1 90 ? -13.728 8.515 2.174 1.00 89.69 90 LEU A C 1
ATOM 712 O O . LEU A 1 90 ? -14.905 8.423 2.521 1.00 89.69 90 LEU A O 1
ATOM 716 N N . LYS A 1 91 ? -13.133 9.702 1.996 1.00 90.88 91 LYS A N 1
ATOM 717 C CA . LYS A 1 91 ? -13.837 10.979 2.160 1.00 90.88 91 LYS A CA 1
ATOM 718 C C . LYS A 1 91 ? -14.953 11.157 1.126 1.00 90.88 91 LYS A C 1
ATOM 720 O O . LYS A 1 91 ? -16.038 11.599 1.501 1.00 90.88 91 LYS A O 1
ATOM 725 N N . GLU A 1 92 ? -14.719 10.813 -0.140 1.00 90.62 92 GLU A N 1
ATOM 726 C CA . GLU A 1 92 ? -15.746 10.834 -1.198 1.00 90.62 92 GLU A CA 1
ATOM 727 C C . GLU A 1 92 ? -16.908 9.881 -0.879 1.00 90.62 92 GLU A C 1
ATOM 729 O O . GLU A 1 92 ? -18.072 10.252 -1.037 1.00 90.62 92 GLU A O 1
ATOM 734 N N . ALA A 1 93 ? -16.606 8.711 -0.310 1.00 88.69 93 ALA A N 1
ATOM 735 C CA . ALA A 1 93 ? -17.592 7.753 0.190 1.00 88.69 93 ALA A CA 1
ATOM 736 C C . ALA A 1 93 ? -18.276 8.174 1.510 1.00 88.69 93 ALA A C 1
ATOM 738 O O . ALA A 1 93 ? -19.108 7.436 2.032 1.00 88.69 93 ALA A O 1
ATOM 739 N N . ARG A 1 94 ? -17.962 9.362 2.054 1.00 92.50 94 ARG A N 1
ATOM 740 C CA . ARG A 1 94 ? -18.458 9.883 3.347 1.00 92.50 94 ARG A CA 1
ATOM 741 C C . ARG A 1 94 ? -18.087 9.016 4.557 1.00 92.50 94 ARG A C 1
ATOM 743 O O . ARG A 1 94 ? -18.781 9.042 5.572 1.00 92.50 94 ARG A O 1
ATOM 750 N N . ILE A 1 95 ? -16.969 8.303 4.472 1.00 93.50 95 ILE A N 1
ATOM 751 C CA . ILE A 1 95 ?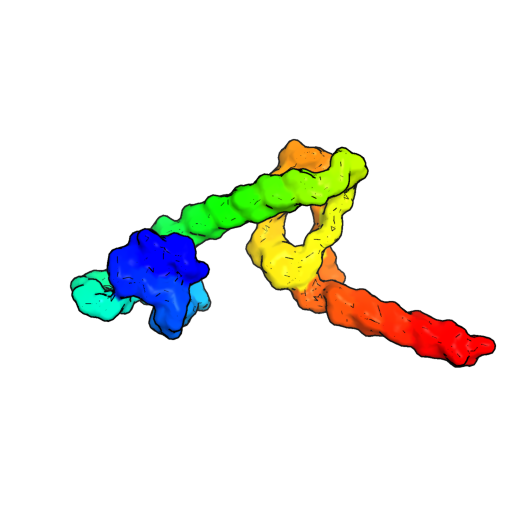 -16.419 7.473 5.542 1.00 93.50 95 ILE A CA 1
ATOM 752 C C . ILE A 1 95 ? -15.277 8.233 6.225 1.00 93.50 95 ILE A C 1
ATOM 754 O O . ILE A 1 95 ? -14.379 8.775 5.576 1.00 93.50 95 ILE A O 1
ATOM 758 N N . LYS A 1 96 ? -15.285 8.272 7.558 1.00 95.12 96 LYS A N 1
ATOM 759 C CA . LYS A 1 96 ? -14.188 8.846 8.342 1.00 95.12 96 LYS A CA 1
ATOM 760 C C . LYS A 1 96 ? -13.012 7.879 8.363 1.00 95.12 96 LYS A C 1
ATOM 762 O O . LYS A 1 96 ? -13.150 6.724 8.750 1.00 95.12 96 LYS A O 1
ATOM 767 N N . ALA A 1 97 ? -11.844 8.354 7.957 1.00 94.38 97 ALA A N 1
ATOM 768 C CA . ALA A 1 97 ? -10.650 7.530 7.868 1.00 94.38 97 ALA A CA 1
ATOM 769 C C . ALA A 1 97 ? -9.597 7.974 8.882 1.00 94.38 97 ALA A C 1
ATOM 771 O O . ALA A 1 97 ? -9.294 9.163 8.997 1.00 94.38 97 ALA A O 1
ATOM 772 N N . TYR A 1 98 ? -8.977 7.001 9.543 1.00 96.00 98 TYR A N 1
ATOM 773 C CA . TYR A 1 98 ? -7.879 7.208 10.480 1.00 96.00 98 TYR A CA 1
ATOM 774 C C . TYR A 1 98 ? -6.689 6.337 10.096 1.00 96.00 98 TYR A C 1
ATOM 776 O O . TYR A 1 98 ? -6.844 5.143 9.853 1.00 96.00 98 TYR A O 1
ATOM 784 N N . LEU A 1 99 ? -5.487 6.908 10.095 1.00 95.62 99 LEU A N 1
ATOM 785 C CA . LEU A 1 99 ? -4.255 6.132 10.007 1.00 95.62 99 LEU A CA 1
ATOM 786 C C . LEU A 1 99 ? -3.742 5.865 11.419 1.00 95.62 99 LEU 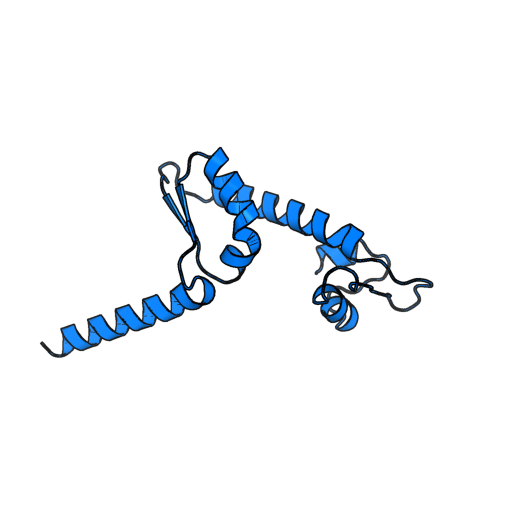A C 1
ATOM 788 O O . LEU A 1 99 ? -3.414 6.804 12.146 1.00 95.62 99 LEU A O 1
ATOM 792 N N . ALA A 1 100 ? -3.645 4.594 11.802 1.00 95.81 100 ALA A N 1
ATOM 793 C CA . ALA A 1 100 ? -3.087 4.231 13.099 1.00 95.81 100 ALA A CA 1
ATOM 794 C C . ALA A 1 100 ? -1.638 4.726 13.238 1.00 95.81 100 ALA A C 1
ATOM 796 O O . ALA A 1 100 ? -0.866 4.704 12.279 1.00 95.81 100 ALA A O 1
ATOM 797 N N . GLN A 1 101 ? -1.240 5.119 14.448 1.00 93.50 101 GLN A N 1
ATOM 798 C CA . GLN A 1 101 ? 0.136 5.505 14.760 1.00 93.50 101 GLN A CA 1
ATOM 799 C C . GLN A 1 101 ? 0.633 4.707 15.974 1.00 93.50 101 GLN A C 1
ATOM 801 O O . GLN A 1 101 ? 0.042 4.834 17.044 1.00 93.50 101 GLN A O 1
ATOM 806 N N . PRO A 1 102 ? 1.695 3.886 15.844 1.00 93.06 102 PRO A N 1
ATOM 807 C CA . PRO A 1 102 ? 2.484 3.616 14.633 1.00 93.06 102 PRO A CA 1
ATOM 808 C C . PRO A 1 102 ? 1.811 2.608 13.675 1.00 93.06 102 PRO A C 1
ATOM 810 O O . PRO A 1 102 ? 1.652 1.439 14.018 1.00 93.06 102 PRO A O 1
ATOM 813 N N . SER A 1 103 ? 1.517 3.002 12.428 1.00 94.62 103 SER A N 1
ATOM 814 C CA . SER A 1 103 ? 0.761 2.158 11.474 1.00 94.62 103 SER A CA 1
ATOM 815 C C . SER A 1 103 ? 1.419 0.800 11.186 1.00 94.62 103 SER A C 1
ATOM 817 O O . SER A 1 103 ? 0.785 -0.248 11.313 1.00 94.62 103 SER A O 1
ATOM 819 N N . ARG A 1 104 ? 2.727 0.785 10.876 1.00 94.19 104 ARG A N 1
ATOM 820 C CA . ARG A 1 104 ? 3.482 -0.448 10.553 1.00 94.19 104 ARG A CA 1
ATOM 821 C C . ARG A 1 104 ? 3.589 -1.434 11.710 1.00 94.19 104 ARG A C 1
ATOM 823 O O . ARG A 1 104 ? 3.785 -2.620 11.474 1.00 94.19 104 ARG A O 1
ATOM 830 N N . LYS A 1 105 ? 3.509 -0.939 12.945 1.00 95.69 105 LYS A N 1
ATOM 831 C CA . LYS A 1 105 ? 3.663 -1.742 14.162 1.00 95.69 105 LYS A CA 1
ATOM 832 C C . LYS A 1 105 ? 2.332 -1.976 14.876 1.00 95.69 105 LYS A C 1
ATOM 834 O O . LYS A 1 105 ? 2.338 -2.646 15.899 1.00 95.69 105 LYS A O 1
ATOM 839 N N . ALA A 1 106 ? 1.214 -1.470 14.348 1.00 95.69 106 ALA A N 1
ATOM 840 C CA . ALA A 1 106 ? -0.087 -1.513 15.011 1.00 95.69 106 ALA A CA 1
ATOM 841 C C . ALA A 1 106 ? -0.4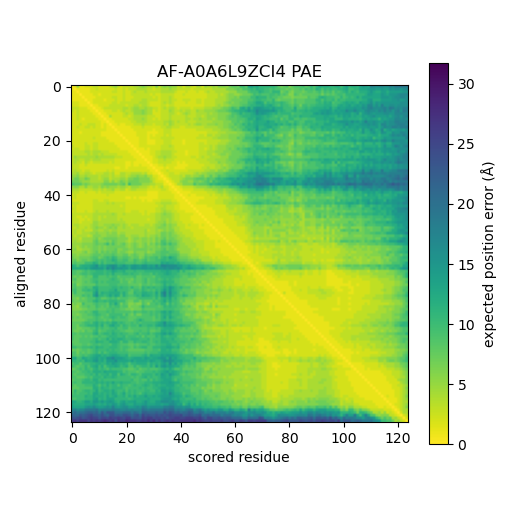99 -2.940 15.408 1.00 95.69 106 ALA A C 1
ATOM 843 O O . ALA A 1 106 ? -0.918 -3.157 16.539 1.00 95.69 106 ALA A O 1
ATOM 844 N N . ASN A 1 107 ? -0.288 -3.925 14.527 1.00 93.75 107 ASN A N 1
ATOM 845 C CA . ASN A 1 107 ? -0.624 -5.323 14.817 1.00 93.75 107 ASN A CA 1
ATOM 846 C C . ASN A 1 107 ? 0.236 -5.899 15.951 1.00 93.75 107 ASN A C 1
ATOM 848 O O . ASN A 1 107 ? -0.297 -6.468 16.900 1.00 93.75 107 ASN A O 1
ATOM 852 N N . ALA A 1 108 ? 1.558 -5.713 15.876 1.00 95.56 108 ALA A N 1
ATOM 853 C CA . ALA A 1 108 ? 2.480 -6.182 16.910 1.00 95.56 108 ALA A CA 1
ATOM 854 C C . ALA A 1 108 ? 2.209 -5.497 18.260 1.00 95.56 108 ALA A C 1
ATOM 856 O O . ALA A 1 108 ? 2.231 -6.144 19.302 1.00 95.56 108 ALA A O 1
ATOM 857 N N . LEU A 1 109 ? 1.897 -4.198 18.240 1.00 95.25 109 LEU A N 1
ATOM 858 C CA . LEU A 1 109 ? 1.532 -3.437 19.431 1.00 95.25 109 LEU A CA 1
ATOM 859 C C . LEU A 1 109 ? 0.215 -3.935 20.038 1.00 95.25 109 LEU A C 1
ATOM 861 O O . LEU A 1 109 ? 0.144 -4.126 21.248 1.00 95.25 109 LEU A O 1
ATOM 865 N N . GLY A 1 110 ? -0.805 -4.190 19.215 1.00 94.06 110 GLY A N 1
ATOM 866 C CA . GLY A 1 110 ? -2.078 -4.745 19.676 1.00 94.06 110 GLY A CA 1
ATOM 867 C C . GLY A 1 110 ? -1.905 -6.112 20.339 1.00 94.06 110 GLY A C 1
ATOM 868 O O . GLY A 1 110 ? -2.433 -6.337 21.425 1.00 94.06 110 GLY A O 1
ATOM 869 N N . GLN A 1 111 ? -1.100 -6.992 19.738 1.00 96.06 111 GLN A N 1
ATOM 870 C CA . GLN A 1 111 ? -0.766 -8.299 20.316 1.00 96.06 111 GLN A CA 1
ATOM 871 C C . GLN A 1 111 ? -0.000 -8.176 21.636 1.00 96.06 111 GLN A C 1
ATOM 873 O O . GLN A 1 111 ? -0.312 -8.888 22.588 1.00 96.06 111 GLN A O 1
ATOM 878 N N . TYR A 1 112 ? 0.970 -7.262 21.708 1.00 96.38 112 TYR A N 1
ATOM 879 C CA . TYR A 1 112 ? 1.713 -6.994 22.936 1.00 96.38 112 TYR A CA 1
ATOM 880 C C . T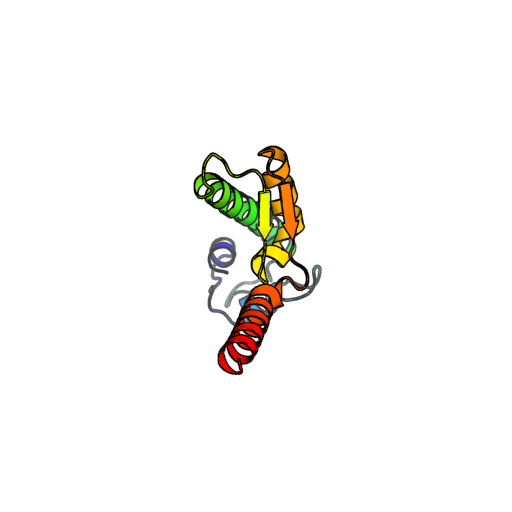YR A 1 112 ? 0.784 -6.531 24.065 1.00 96.38 112 TYR A C 1
ATOM 882 O O . TYR A 1 112 ? 0.772 -7.140 25.130 1.00 96.38 112 TYR A O 1
ATOM 890 N N . ILE A 1 113 ? -0.045 -5.509 23.813 1.00 95.69 113 ILE A N 1
ATOM 891 C CA . ILE A 1 113 ? -0.998 -4.980 24.802 1.00 95.69 113 ILE A CA 1
ATOM 892 C C . ILE A 1 113 ? -1.959 -6.080 25.259 1.00 95.69 113 ILE A C 1
ATOM 894 O O . ILE A 1 113 ? -2.166 -6.255 26.457 1.00 95.69 113 ILE A O 1
ATOM 898 N N . TYR A 1 114 ? -2.513 -6.847 24.318 1.00 96.19 114 TYR A N 1
ATOM 899 C CA . TYR A 1 114 ? -3.401 -7.962 24.634 1.00 96.19 114 TYR A CA 1
ATOM 900 C C . TYR A 1 114 ? -2.720 -8.997 25.542 1.00 96.19 114 TYR A C 1
ATOM 902 O O . TYR A 1 114 ? -3.299 -9.413 26.544 1.00 96.19 114 TYR A O 1
ATOM 910 N N . GLY A 1 115 ? -1.474 -9.373 25.237 1.00 96.81 115 GLY A N 1
ATOM 911 C CA . GLY A 1 115 ? -0.694 -10.302 26.056 1.00 96.81 115 GLY A CA 1
ATOM 912 C C . GLY A 1 115 ? -0.420 -9.782 27.469 1.00 96.81 115 GLY A C 1
ATOM 913 O O . GLY A 1 115 ? -0.537 -10.538 28.431 1.00 96.81 115 GLY A O 1
ATOM 914 N N . GLU A 1 116 ? -0.104 -8.496 27.616 1.00 96.38 116 GLU A N 1
ATOM 915 C CA . GLU A 1 116 ? 0.130 -7.883 28.929 1.00 96.38 116 GLU A CA 1
ATOM 916 C C . GLU A 1 116 ? -1.140 -7.842 29.787 1.00 96.38 116 GLU A C 1
ATOM 918 O O . GLU A 1 116 ? -1.088 -8.158 30.976 1.00 96.38 116 GLU A O 1
ATOM 923 N N . VAL A 1 117 ? -2.297 -7.542 29.187 1.00 96.06 117 VAL A N 1
ATOM 924 C CA . VAL A 1 117 ? -3.589 -7.594 29.891 1.00 96.06 117 VAL A CA 1
ATOM 925 C C . VAL A 1 117 ? -3.890 -9.016 30.367 1.00 96.06 117 VAL A C 1
ATOM 927 O O . VAL A 1 117 ? -4.241 -9.209 31.529 1.00 96.06 117 VAL A O 1
ATOM 930 N N . GLN A 1 118 ? -3.687 -10.021 29.510 1.00 95.06 118 GLN A N 1
ATOM 931 C CA . GLN A 1 118 ? -3.912 -11.424 29.872 1.00 95.06 118 GLN A CA 1
ATOM 932 C C . GLN A 1 118 ? -3.033 -11.872 31.047 1.00 95.06 118 GLN A C 1
ATOM 934 O O . GLN A 1 118 ? -3.524 -12.526 31.967 1.00 95.06 118 GLN A O 1
ATOM 939 N N . LYS A 1 119 ? -1.753 -11.474 31.071 1.00 92.31 119 LYS A N 1
ATOM 940 C CA . LYS A 1 119 ? -0.856 -11.765 32.203 1.00 92.31 119 LYS A CA 1
ATOM 941 C C . LYS A 1 119 ? -1.368 -11.162 33.510 1.00 92.31 119 LYS A C 1
ATOM 943 O O . LYS A 1 119 ? -1.385 -11.855 34.520 1.00 92.31 119 LYS A O 1
ATOM 948 N N . GLN A 1 120 ? -1.814 -9.903 33.485 1.00 87.94 120 GLN A N 1
ATOM 949 C CA . GLN A 1 120 ? -2.340 -9.220 34.672 1.00 87.94 120 GLN A CA 1
ATOM 950 C C . GLN A 1 120 ? -3.639 -9.853 35.185 1.00 87.94 120 GLN A C 1
ATOM 952 O O . GLN A 1 120 ? -3.855 -9.919 36.396 1.00 87.94 120 GLN A O 1
ATOM 957 N N . SER A 1 121 ? -4.496 -10.330 34.279 1.00 80.69 121 SER A N 1
ATOM 958 C CA . SER A 1 121 ? -5.730 -11.036 34.632 1.00 80.69 121 SER A CA 1
ATOM 959 C C . SER A 1 121 ? -5.479 -12.437 35.190 1.00 80.69 121 SER A C 1
ATOM 961 O O . SER A 1 121 ? -6.217 -12.854 36.070 1.00 80.69 121 SER A O 1
ATOM 963 N N . ALA A 1 122 ? -4.441 -13.141 34.726 1.00 71.88 122 ALA A N 1
ATOM 964 C CA . ALA A 1 122 ? -4.069 -14.468 35.226 1.00 71.88 122 ALA A CA 1
ATOM 965 C C . ALA A 1 122 ? -3.328 -14.438 36.578 1.00 71.88 122 ALA A C 1
ATOM 967 O O . ALA A 1 122 ? -3.243 -15.456 37.257 1.00 71.88 122 ALA A O 1
ATOM 968 N N . SER A 1 123 ? -2.771 -13.286 36.961 1.00 64.88 123 SER A N 1
ATOM 969 C CA . SER A 1 123 ? -2.126 -13.059 38.263 1.00 64.88 123 SER A CA 1
ATOM 970 C C . SER A 1 123 ? -3.077 -12.570 39.371 1.00 64.88 123 SER A C 1
ATOM 972 O O . SER A 1 123 ? -2.604 -12.239 40.458 1.00 64.88 123 SER A O 1
ATOM 974 N N . ARG A 1 124 ? -4.384 -12.474 39.094 1.00 52.97 124 ARG A N 1
ATOM 975 C CA . ARG A 1 124 ? -5.446 -12.180 40.072 1.00 52.97 124 ARG A CA 1
ATOM 976 C C . ARG A 1 124 ? -6.234 -13.442 40.383 1.00 52.97 124 ARG A C 1
ATOM 978 O O . ARG A 1 124 ? -6.651 -13.562 41.552 1.00 52.97 124 ARG A O 1
#

Radius of gyration: 20.07 Å; Cα contacts (8 Å, |Δi|>4): 117; chains: 1; bounding box: 42×26×67 Å

Solvent-accessible surface area (backbone atoms only — not comparable to full-atom values): 7226 Å² total; per-residue (Å²): 92,60,81,56,23,77,76,36,86,74,41,53,55,85,34,67,63,49,57,54,20,70,73,41,59,91,95,62,23,54,37,61,38,84,89,52,94,62,66,43,66,41,72,80,47,50,61,58,50,52,52,53,50,52,48,56,54,46,55,53,46,61,72,66,48,62,94,84,62,54,66,47,77,40,52,33,60,67,41,63,73,44,35,76,63,51,50,52,54,36,49,75,72,68,26,47,71,42,76,46,86,59,21,68,48,41,67,63,50,51,52,49,54,52,52,53,52,51,52,59,60,74,75,107

pLDDT: mean 90.39, std 5.8, range [52.97, 96.81]

Sequence (124 aa):
YDQLATQIQGADSQSLLLIKAVNRPEGERFYRPKGAAQPTDLDEIIPSLRKSFARELSDRLLAWLPERTTDVVVTGGGGQFFWNDLQLILKEARIKAYLAQPSRKANALGQYIYGEVQKQSASR

Secondary structure (DSSP, 8-state):
-HHHHTTSTT--TT-HHHHHHHTSPTT--EE--TT-SS-EESTTTHHHHHHHHHHHHHHHHHHHS-TT--EEEE-HHHHHHTHHHHHHHHHHTT-EEEE-TTGGGHHHHHHHHHHHHHHHHHT-

Nearest PDB structures (foldseek):
  5kam-assembly1_A-2  TM=4.051E-01  e=3.667E-01  Trypanosoma brucei brucei
  5kap-assembly1_A-2  TM=4.052E-01  e=4.785E-01  Trypanosoma brucei brucei
  8ts4-assembly1_B  TM=4.048E-01  e=5.466E-01  Trypanosoma brucei
  1p19-assembly3_D-2  TM=3.980E-01  e=6.673E-01  Trypanosoma cruzi
  6apu-assembly1_A  TM=4.046E-01  e=1.063E+00  Trypanosoma brucei brucei